Protein AF-A0A0V7ZBP5-F1 (afdb_monomer_lite)

Radius of gyration: 30.46 Å; chains: 1; bounding box: 114×56×55 Å

pLDDT: mean 81.54, std 15.62, range [40.5, 97.19]

Foldseek 3Di:
DDDDDDPPPDPDPPPPPPPDPPPQDVLVVVLVVCCVPLVVVLVVVLVVDDVVVNVVSVVVSVVSNVVSVVVSVDDPVPDFPVNCLVVLLVVLVCLLVQLVVQVVVLVVVCVVVPVVDDPVRSCVVCVVVNVVSVVSNVVSVVSNVVSVPDDGDDPDPDPDD

Structure (mmCIF, N/CA/C/O backbone):
data_AF-A0A0V7ZBP5-F1
#
_entry.id   AF-A0A0V7ZBP5-F1
#
loop_
_atom_site.group_PDB
_atom_site.id
_atom_site.type_symbol
_atom_site.label_atom_id
_atom_site.label_alt_id
_atom_site.label_comp_id
_atom_site.label_asym_id
_atom_site.label_entity_id
_atom_site.label_seq_id
_atom_site.pdbx_PDB_ins_code
_atom_site.Cartn_x
_atom_site.Cartn_y
_atom_site.Cartn_z
_atom_site.occupancy
_atom_site.B_iso_or_equiv
_atom_site.auth_seq_id
_atom_site.auth_comp_id
_atom_site.auth_asym_id
_atom_site.auth_atom_id
_atom_site.pdbx_PDB_model_num
ATOM 1 N N . MET A 1 1 ? -90.483 -5.556 -6.950 1.00 40.50 1 MET A N 1
ATOM 2 C CA . MET A 1 1 ? -89.504 -6.544 -6.465 1.00 40.50 1 MET A CA 1
ATOM 3 C C . MET A 1 1 ? -88.160 -5.860 -6.500 1.00 40.50 1 MET A C 1
ATOM 5 O O . MET A 1 1 ? -87.766 -5.417 -7.571 1.00 40.50 1 MET A O 1
ATOM 9 N N . ASP A 1 2 ? -87.569 -5.697 -5.320 1.00 47.00 2 ASP A N 1
ATOM 10 C CA . ASP A 1 2 ? -86.256 -5.104 -5.086 1.00 47.00 2 ASP A CA 1
ATOM 11 C C . ASP A 1 2 ? -85.144 -5.985 -5.641 1.00 47.00 2 ASP A C 1
ATOM 13 O O . ASP A 1 2 ? -85.122 -7.187 -5.381 1.00 47.00 2 ASP A O 1
ATOM 17 N N . PHE A 1 3 ? -84.202 -5.365 -6.343 1.00 48.50 3 PHE A N 1
ATOM 18 C CA . PHE A 1 3 ? -82.854 -5.887 -6.522 1.00 48.50 3 PHE A CA 1
ATOM 19 C C . PHE A 1 3 ? -81.895 -4.699 -6.478 1.00 48.50 3 PHE A C 1
ATOM 21 O O . PHE A 1 3 ? -81.708 -3.997 -7.470 1.00 48.50 3 PHE A O 1
ATOM 28 N N . GLU A 1 4 ? -81.335 -4.449 -5.296 1.00 52.41 4 GLU A N 1
ATOM 29 C CA . GLU A 1 4 ? -80.211 -3.532 -5.122 1.00 52.41 4 GLU A CA 1
ATOM 30 C C . GLU A 1 4 ? -78.956 -4.129 -5.784 1.00 52.41 4 GLU A C 1
ATOM 32 O O . GLU A 1 4 ? -78.677 -5.324 -5.609 1.00 52.41 4 GLU A O 1
ATOM 37 N N . PRO A 1 5 ? -78.178 -3.340 -6.544 1.00 50.06 5 PRO A N 1
ATOM 38 C CA . PRO A 1 5 ? -76.887 -3.784 -7.033 1.00 50.06 5 PRO A CA 1
ATOM 39 C C . PRO A 1 5 ? -75.886 -3.776 -5.872 1.00 50.06 5 PRO A C 1
ATOM 41 O O . PRO A 1 5 ? -75.668 -2.754 -5.229 1.00 50.06 5 PRO A O 1
ATOM 44 N N . LYS A 1 6 ? -75.281 -4.937 -5.601 1.00 42.97 6 LYS A N 1
ATOM 45 C CA . LYS A 1 6 ? -74.116 -5.059 -4.719 1.00 42.97 6 LYS A CA 1
ATOM 46 C C . LYS A 1 6 ? -72.972 -4.231 -5.302 1.00 42.97 6 LYS A C 1
ATOM 48 O O . LYS A 1 6 ? -72.398 -4.631 -6.314 1.00 42.97 6 LYS A O 1
ATOM 53 N N . ASP A 1 7 ? -72.629 -3.131 -4.641 1.00 42.91 7 ASP A N 1
ATOM 54 C CA . ASP A 1 7 ? -71.315 -2.510 -4.777 1.00 42.91 7 ASP A CA 1
ATOM 55 C C . ASP A 1 7 ? -70.275 -3.535 -4.315 1.00 42.91 7 ASP A C 1
ATOM 57 O O . ASP A 1 7 ? -70.088 -3.786 -3.122 1.00 42.91 7 ASP A O 1
ATOM 61 N N . ASN A 1 8 ? -69.623 -4.182 -5.279 1.00 42.03 8 ASN A N 1
ATOM 62 C CA . ASN A 1 8 ? -68.346 -4.825 -5.027 1.00 42.03 8 ASN A CA 1
ATOM 63 C C . ASN A 1 8 ? -67.361 -3.689 -4.761 1.00 42.03 8 ASN A C 1
ATOM 65 O O . ASN A 1 8 ? -66.874 -3.063 -5.699 1.00 42.03 8 ASN A O 1
ATOM 69 N N . ALA A 1 9 ? -67.125 -3.403 -3.481 1.00 42.41 9 ALA A N 1
ATOM 70 C CA . ALA A 1 9 ? -66.004 -2.588 -3.060 1.00 42.41 9 ALA A CA 1
ATOM 71 C C . ALA A 1 9 ? -64.737 -3.199 -3.670 1.00 42.41 9 ALA A C 1
ATOM 73 O O . ALA A 1 9 ? -64.354 -4.320 -3.331 1.00 42.41 9 ALA A O 1
ATOM 74 N N . GLU A 1 10 ? -64.138 -2.489 -4.624 1.00 44.38 10 GLU A N 1
ATOM 75 C CA . GLU A 1 10 ? -62.771 -2.745 -5.044 1.00 44.38 10 GLU A CA 1
ATOM 76 C C . GLU A 1 10 ? -61.903 -2.619 -3.791 1.00 44.38 10 GLU A C 1
ATOM 78 O O . GLU A 1 10 ? -61.809 -1.547 -3.191 1.00 44.38 10 GLU A O 1
ATOM 83 N N . GLU A 1 11 ? -61.325 -3.735 -3.351 1.00 46.81 11 GLU A N 1
ATOM 84 C CA . GLU A 1 11 ? -60.253 -3.724 -2.367 1.00 46.81 11 GLU A CA 1
ATOM 85 C C . GLU A 1 11 ? -59.113 -2.897 -2.971 1.00 46.81 11 GLU A C 1
ATOM 87 O O . GLU A 1 11 ? -58.390 -3.349 -3.861 1.00 46.81 11 GLU A O 1
ATOM 92 N N . THR A 1 12 ? -58.991 -1.644 -2.527 1.00 47.38 12 THR A N 1
ATOM 93 C CA . THR A 1 12 ? -57.787 -0.839 -2.727 1.00 47.38 12 THR A CA 1
ATOM 94 C C . THR A 1 12 ? -56.604 -1.685 -2.272 1.00 47.38 12 THR A C 1
ATOM 96 O O . THR A 1 12 ? -56.612 -2.106 -1.112 1.00 47.38 12 THR A O 1
ATOM 99 N N . PRO A 1 13 ? -55.613 -1.966 -3.138 1.00 46.75 13 PRO A N 1
ATOM 100 C CA . PRO A 1 13 ? -54.429 -2.680 -2.699 1.00 46.75 13 PRO A CA 1
ATOM 101 C C . PRO A 1 13 ? -53.806 -1.848 -1.582 1.00 46.75 13 PRO A C 1
ATOM 103 O O . PRO A 1 13 ? -53.551 -0.659 -1.774 1.00 46.75 13 PRO A O 1
ATOM 106 N N . GLU A 1 14 ? -53.645 -2.454 -0.404 1.00 51.19 14 GLU A N 1
ATOM 107 C CA . GLU A 1 14 ? -52.883 -1.850 0.681 1.00 51.19 14 GLU A CA 1
ATOM 108 C C . GLU A 1 14 ? -51.542 -1.405 0.097 1.00 51.19 14 GLU A C 1
ATOM 110 O O . GLU A 1 14 ? -50.805 -2.215 -0.476 1.00 51.19 14 GLU A O 1
ATOM 115 N N . ASP A 1 15 ? -51.279 -0.101 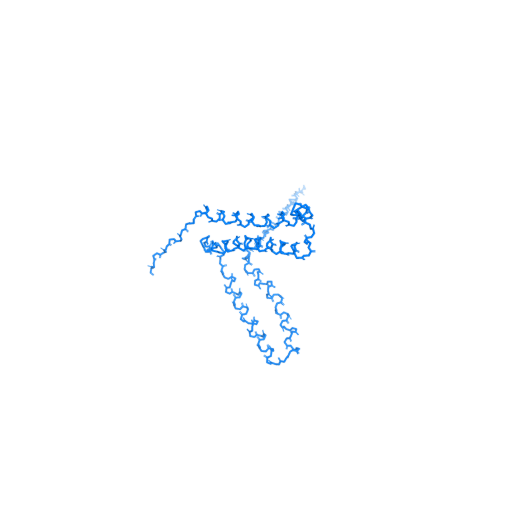0.177 1.00 51.62 15 ASP A N 1
ATOM 116 C CA . ASP A 1 15 ? -49.998 0.495 -0.169 1.00 51.62 15 ASP A CA 1
ATOM 117 C C . ASP A 1 15 ? -48.971 -0.171 0.753 1.00 51.62 15 ASP A C 1
ATOM 119 O O . ASP A 1 15 ? -48.835 0.168 1.930 1.00 51.62 15 ASP A O 1
ATOM 123 N N . LEU A 1 16 ? -48.316 -1.218 0.248 1.00 55.81 16 LEU A N 1
ATOM 124 C CA . LEU A 1 16 ? -47.164 -1.814 0.895 1.00 55.81 16 LEU A CA 1
ATOM 125 C C . LEU A 1 16 ? -46.108 -0.715 0.910 1.00 55.81 16 LEU A C 1
ATOM 127 O O . LEU A 1 16 ? -45.390 -0.534 -0.074 1.00 55.81 16 LEU A O 1
ATOM 131 N N . GLU A 1 17 ? -46.038 0.037 2.012 1.00 58.66 17 GLU A N 1
ATOM 132 C CA . GLU A 1 17 ? -44.916 0.910 2.320 1.00 58.66 17 GLU A CA 1
ATOM 133 C C . GLU A 1 17 ? -43.664 0.031 2.301 1.00 58.66 17 GLU A C 1
ATOM 135 O O . GLU A 1 17 ? -43.306 -0.635 3.276 1.00 58.66 17 GLU A O 1
ATOM 140 N N . PHE A 1 18 ? -43.009 -0.022 1.141 1.00 62.66 18 PHE A N 1
ATOM 141 C CA . PHE A 1 18 ? -41.665 -0.544 1.014 1.00 62.66 18 PHE A CA 1
ATOM 142 C C . PHE A 1 18 ? -40.796 0.353 1.884 1.00 62.66 18 PHE A C 1
ATOM 144 O O . PHE A 1 18 ? -40.372 1.424 1.455 1.00 62.66 18 PHE A O 1
ATOM 151 N N . ALA A 1 19 ? -40.579 -0.070 3.129 1.00 64.44 19 ALA A N 1
ATOM 152 C CA . ALA A 1 19 ? -39.665 0.594 4.032 1.00 64.44 19 ALA A CA 1
ATOM 153 C C . ALA A 1 19 ? -38.317 0.704 3.315 1.00 64.44 19 ALA A C 1
ATOM 155 O O . ALA A 1 19 ? -37.676 -0.313 3.026 1.00 64.44 19 ALA A O 1
ATOM 156 N N . GLU A 1 20 ? -37.914 1.932 2.979 1.00 63.62 20 GLU A N 1
ATOM 157 C CA . GLU A 1 20 ? -36.591 2.171 2.423 1.00 63.62 20 GLU A CA 1
ATOM 158 C C . GLU A 1 20 ? -35.570 1.550 3.384 1.00 63.62 20 GLU A C 1
ATOM 160 O O . GLU A 1 20 ? -35.621 1.811 4.594 1.00 63.62 20 GLU A O 1
ATOM 165 N N . PRO A 1 21 ? -34.667 0.682 2.895 1.00 63.62 21 PRO A N 1
ATOM 166 C CA . PRO A 1 21 ? -33.686 0.062 3.762 1.00 63.62 21 PRO A CA 1
ATOM 167 C C . PRO A 1 21 ? -32.879 1.173 4.427 1.00 63.62 21 PRO A C 1
ATO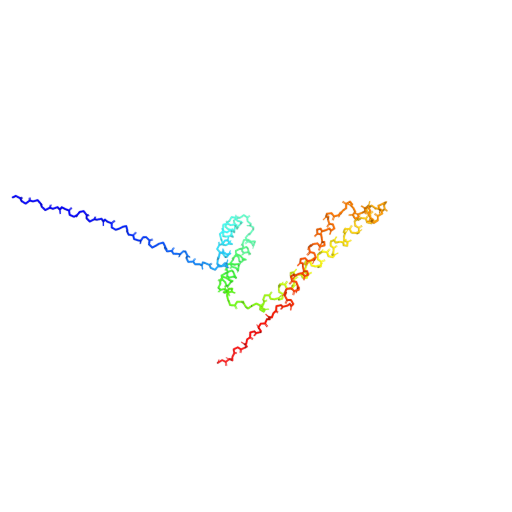M 169 O O . PRO A 1 21 ? -32.298 2.019 3.745 1.00 63.62 21 PRO A O 1
ATOM 172 N N . GLN A 1 22 ? -32.849 1.169 5.764 1.00 65.88 22 GLN A N 1
ATOM 173 C CA . GLN A 1 22 ? -32.037 2.111 6.525 1.00 65.88 22 GLN A CA 1
ATOM 174 C C . GLN A 1 22 ? -30.621 2.113 5.952 1.00 65.88 22 GLN A C 1
ATOM 176 O O . GLN A 1 22 ? -29.976 1.066 5.835 1.00 65.88 22 GLN A O 1
ATOM 181 N N . LYS A 1 23 ? -30.161 3.298 5.552 1.00 73.62 23 LYS A N 1
ATOM 182 C CA . LYS A 1 23 ? -28.859 3.511 4.927 1.00 73.62 23 LYS A CA 1
ATOM 183 C C . LYS A 1 23 ? -27.767 3.228 5.963 1.00 73.62 23 LYS A C 1
ATOM 185 O O . LYS A 1 23 ? -27.369 4.121 6.703 1.00 73.62 23 LYS A O 1
ATOM 190 N N . ARG A 1 24 ? -27.336 1.967 6.057 1.00 73.31 24 ARG A N 1
ATOM 191 C CA . ARG A 1 24 ? -26.290 1.529 6.995 1.00 73.31 24 ARG A CA 1
ATOM 192 C C . ARG A 1 24 ? -24.983 2.248 6.695 1.00 73.31 24 ARG A C 1
ATOM 194 O O . ARG A 1 24 ? -24.624 2.419 5.524 1.00 73.31 24 ARG A O 1
ATOM 201 N N . LYS A 1 25 ? -24.254 2.644 7.738 1.00 82.44 25 LYS A N 1
ATOM 202 C CA . LYS A 1 25 ? -22.951 3.292 7.560 1.00 82.44 25 LYS A CA 1
ATOM 203 C C . LYS A 1 25 ? -21.959 2.276 6.977 1.00 82.44 25 LYS A C 1
ATOM 205 O O . LYS A 1 25 ? -21.968 1.115 7.387 1.00 82.44 25 LYS A O 1
ATOM 210 N N . PRO A 1 26 ? -21.046 2.666 6.069 1.00 85.00 26 PRO A N 1
ATOM 211 C CA . PRO A 1 26 ? -20.088 1.717 5.497 1.00 85.00 26 PRO A CA 1
ATOM 212 C C . PRO A 1 26 ? -19.196 1.026 6.546 1.00 85.00 26 PRO A C 1
ATOM 214 O O . PRO A 1 26 ? -18.813 -0.125 6.352 1.00 85.00 26 PRO A O 1
ATOM 217 N N . LEU A 1 27 ? -18.895 1.689 7.672 1.00 85.75 27 LEU A N 1
ATOM 218 C CA . LEU A 1 27 ? -18.114 1.104 8.773 1.00 85.75 27 LEU A CA 1
ATOM 219 C C . LEU A 1 27 ? -18.914 0.080 9.588 1.00 85.75 27 LEU A C 1
ATOM 221 O O . LEU A 1 27 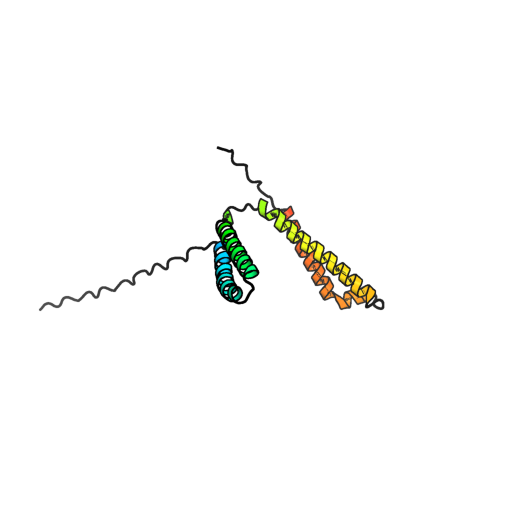? -18.342 -0.910 10.032 1.00 85.75 27 LEU A O 1
ATOM 225 N N . GLU A 1 28 ? -20.231 0.253 9.712 1.00 87.44 28 GLU A N 1
ATOM 226 C CA . GLU A 1 28 ? -21.110 -0.770 10.296 1.00 87.44 28 GLU A CA 1
ATOM 227 C C . GLU A 1 28 ? -21.125 -2.022 9.420 1.00 87.44 28 GLU A C 1
ATOM 229 O O . GLU A 1 28 ? -21.002 -3.131 9.930 1.00 87.44 28 GLU A O 1
ATOM 234 N N . ILE A 1 29 ? -21.192 -1.851 8.093 1.00 88.88 29 ILE A N 1
ATOM 235 C CA . ILE A 1 29 ? -21.111 -2.973 7.149 1.00 88.88 29 ILE A CA 1
ATOM 236 C C . ILE A 1 29 ? -19.772 -3.702 7.314 1.00 88.88 29 ILE A C 1
ATOM 238 O O . ILE A 1 29 ? -19.754 -4.927 7.403 1.00 88.88 29 ILE A O 1
ATOM 242 N N . LEU A 1 30 ? -18.656 -2.971 7.396 1.00 88.38 30 LEU A N 1
ATOM 243 C CA . LEU A 1 30 ? -17.336 -3.573 7.604 1.00 88.38 30 LEU A CA 1
ATOM 244 C C . LEU A 1 30 ? -17.260 -4.350 8.923 1.00 88.38 30 LEU A C 1
ATOM 246 O O . LEU A 1 30 ? -16.852 -5.511 8.901 1.00 88.38 30 LEU A O 1
ATOM 250 N N . ARG A 1 31 ? -17.712 -3.763 10.037 1.00 90.75 31 ARG A N 1
ATOM 251 C CA . ARG A 1 31 ? -17.790 -4.444 11.338 1.00 90.75 31 ARG A CA 1
ATOM 252 C C . ARG A 1 31 ? -18.617 -5.722 11.245 1.00 90.75 31 ARG A C 1
ATOM 254 O O . ARG A 1 31 ? -18.163 -6.775 11.678 1.00 90.75 31 ARG A O 1
ATOM 261 N N . ASP A 1 32 ? -19.807 -5.648 10.658 1.00 91.19 32 ASP A N 1
ATOM 262 C CA . ASP A 1 32 ? -20.713 -6.792 10.561 1.00 91.19 32 ASP A CA 1
ATOM 263 C C . ASP A 1 32 ? -20.112 -7.908 9.681 1.00 91.19 32 ASP A C 1
ATOM 265 O O . ASP A 1 32 ? -20.200 -9.087 10.030 1.00 91.19 32 ASP A O 1
ATOM 269 N N . THR A 1 33 ? -19.447 -7.553 8.572 1.00 90.88 33 THR A N 1
ATOM 270 C CA . THR A 1 33 ? -18.755 -8.530 7.709 1.00 90.88 33 THR A CA 1
ATOM 271 C C . THR A 1 33 ? -17.542 -9.165 8.388 1.00 90.88 33 THR A C 1
ATOM 273 O O . THR A 1 33 ? -17.330 -10.369 8.246 1.00 90.88 33 THR A O 1
ATOM 276 N N . GLU A 1 34 ? -16.767 -8.397 9.157 1.00 92.56 34 GLU A N 1
ATOM 277 C CA . GLU A 1 34 ? -15.651 -8.922 9.944 1.00 92.56 34 GLU A CA 1
ATOM 278 C C . GLU A 1 34 ? -16.157 -9.867 11.033 1.00 92.56 34 GLU A C 1
ATOM 280 O O . GLU A 1 34 ? -15.681 -10.999 11.120 1.00 92.56 34 GLU A O 1
ATOM 285 N N . ALA A 1 35 ? -17.176 -9.459 11.795 1.00 91.81 35 ALA A N 1
ATOM 286 C CA . ALA A 1 35 ? -17.739 -10.252 12.881 1.00 91.81 35 ALA A CA 1
ATOM 287 C C . ALA A 1 35 ? -18.332 -11.572 12.370 1.00 91.81 35 ALA A C 1
ATOM 289 O O . ALA A 1 35 ? -18.197 -12.612 13.026 1.00 91.81 35 ALA A O 1
ATOM 290 N N . PHE A 1 36 ? -18.941 -11.546 11.181 1.00 92.88 36 PHE A N 1
ATOM 291 C CA . PHE A 1 36 ? -19.438 -12.736 10.499 1.00 92.88 36 PHE A CA 1
ATOM 292 C C . PHE A 1 36 ? -18.323 -13.743 10.181 1.00 92.88 36 PHE A C 1
ATOM 294 O O . PHE A 1 36 ? -18.550 -14.946 10.276 1.00 92.88 36 PHE A O 1
ATOM 301 N N . LEU A 1 37 ? -17.115 -13.280 9.849 1.00 93.31 37 LEU A N 1
ATOM 302 C CA . LEU A 1 37 ? -15.970 -14.145 9.550 1.00 93.31 37 LEU A CA 1
ATOM 303 C C . LEU A 1 37 ? -15.196 -14.556 10.809 1.00 93.31 37 LEU A C 1
ATOM 305 O O . LEU A 1 37 ? -14.825 -15.723 10.960 1.00 93.31 37 LEU A O 1
ATOM 309 N N . ARG A 1 38 ? -14.950 -13.628 11.73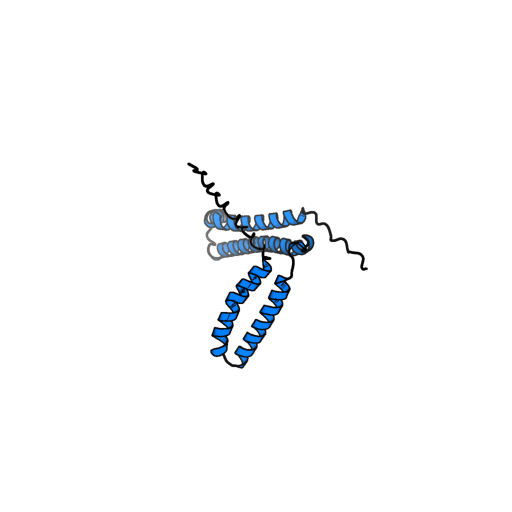6 1.00 92.56 38 ARG A N 1
ATOM 310 C CA . ARG A 1 38 ? -14.102 -13.855 12.911 1.00 92.56 38 ARG A CA 1
ATOM 311 C C . ARG A 1 38 ? -14.737 -14.800 13.913 1.00 92.56 38 ARG A C 1
ATOM 313 O O . ARG A 1 38 ? -14.081 -15.752 14.324 1.00 92.56 38 ARG A O 1
ATOM 320 N N . ARG A 1 39 ? -15.988 -14.567 14.317 1.00 92.25 39 ARG A N 1
ATOM 321 C CA . ARG A 1 39 ? -16.657 -15.359 15.367 1.00 92.25 39 ARG A CA 1
ATOM 322 C C . ARG A 1 39 ? -16.640 -16.870 15.081 1.00 92.25 39 ARG A C 1
ATOM 324 O O . ARG A 1 39 ? -16.207 -17.614 15.963 1.00 92.25 39 ARG A O 1
ATOM 331 N N . PRO A 1 40 ? -17.021 -17.352 13.879 1.00 94.00 40 PRO A N 1
ATOM 332 C CA . PRO A 1 40 ? -16.935 -18.779 13.576 1.00 94.00 40 PRO A CA 1
ATOM 333 C C . PRO A 1 40 ? -15.488 -19.269 13.459 1.00 94.00 40 PRO A C 1
ATOM 335 O O . PRO A 1 40 ? -15.186 -20.375 13.898 1.00 94.00 40 PRO A O 1
ATOM 338 N N . THR A 1 41 ? -14.577 -18.449 12.928 1.00 92.44 41 THR A N 1
ATOM 339 C CA . THR A 1 41 ? -13.157 -18.815 12.798 1.00 92.44 41 THR A CA 1
ATOM 340 C C . THR A 1 41 ? -12.498 -19.001 14.165 1.00 92.44 41 THR A C 1
ATOM 342 O O . THR A 1 41 ? -11.827 -20.001 14.401 1.00 92.44 41 THR A O 1
ATOM 345 N N . VAL A 1 42 ? -12.740 -18.083 15.101 1.00 91.94 42 VAL A N 1
ATOM 346 C CA . VAL A 1 42 ? -12.258 -18.182 16.483 1.00 91.94 42 VAL A CA 1
ATOM 347 C C . VAL A 1 42 ? -12.870 -19.401 17.166 1.00 91.94 42 VAL A C 1
ATOM 349 O O . VAL A 1 42 ? -12.128 -20.197 17.733 1.00 91.94 42 VAL A O 1
ATOM 352 N N . GLY A 1 43 ? -14.184 -19.616 17.028 1.00 91.50 43 GLY A N 1
ATOM 353 C CA . GLY A 1 43 ? -14.860 -20.793 17.583 1.00 91.50 43 GLY A CA 1
ATOM 354 C C . GLY A 1 43 ? -14.343 -22.129 17.035 1.00 91.50 43 GLY A C 1
ATOM 355 O O . GLY A 1 43 ? -14.340 -23.122 17.756 1.00 91.50 43 GLY A O 1
ATOM 356 N N . ALA A 1 44 ? -13.861 -22.158 15.790 1.00 93.06 44 ALA A N 1
ATOM 357 C CA . ALA A 1 44 ? -13.254 -23.343 15.190 1.00 93.06 44 ALA A CA 1
ATOM 358 C C . ALA A 1 44 ? -11.795 -23.562 15.631 1.00 93.06 44 ALA A C 1
ATOM 360 O O . ALA A 1 44 ? -11.375 -24.704 15.799 1.00 93.06 44 ALA A O 1
ATOM 361 N N . ILE A 1 45 ? -11.017 -22.490 15.819 1.00 90.94 45 ILE A N 1
ATOM 362 C CA . ILE A 1 45 ? -9.578 -22.567 16.124 1.00 90.94 45 ILE A CA 1
ATOM 363 C C . ILE A 1 45 ? -9.314 -22.778 17.617 1.00 90.94 45 ILE A C 1
ATOM 365 O O . ILE A 1 45 ? -8.456 -23.587 17.968 1.00 90.94 45 ILE A O 1
ATOM 369 N N . VAL A 1 46 ? -10.049 -22.083 18.490 1.00 92.81 46 VAL A N 1
ATOM 370 C CA . VAL A 1 46 ? -9.930 -22.147 19.959 1.00 92.81 46 VAL A CA 1
ATOM 371 C C . VAL A 1 46 ? -9.823 -23.578 20.512 1.00 92.81 46 VAL A C 1
ATOM 373 O O . VAL A 1 46 ? -8.877 -23.838 21.255 1.00 92.81 46 VAL A O 1
ATOM 376 N N . PRO A 1 47 ? -10.686 -24.544 20.133 1.00 91.19 47 PRO A N 1
ATOM 377 C CA . PRO A 1 47 ? -10.606 -25.902 20.675 1.00 91.19 47 PRO A CA 1
ATOM 378 C C . PRO A 1 47 ? -9.427 -26.735 20.140 1.00 91.19 47 PRO A C 1
ATOM 380 O O . PRO A 1 47 ? -9.154 -27.805 20.679 1.00 91.19 47 PRO A O 1
ATOM 383 N N . ILE A 1 48 ? -8.744 -26.290 19.078 1.00 93.31 48 ILE A N 1
ATOM 384 C CA . ILE A 1 48 ? -7.650 -27.027 18.417 1.00 93.31 48 ILE A CA 1
ATOM 385 C C . ILE A 1 48 ? -6.279 -26.597 18.961 1.00 93.31 48 ILE A C 1
ATOM 387 O O . ILE A 1 48 ? -5.324 -27.376 18.951 1.00 93.31 48 ILE A O 1
ATOM 391 N N . VAL A 1 49 ? -6.158 -25.349 19.414 1.00 92.50 49 VAL A N 1
ATOM 392 C CA . VAL A 1 49 ? -4.884 -24.755 19.838 1.00 92.50 49 VAL A CA 1
ATOM 393 C C . VAL A 1 49 ? -4.587 -24.986 21.321 1.00 92.50 49 VAL A C 1
ATOM 395 O O . VAL A 1 49 ? -5.438 -25.399 22.105 1.00 92.50 49 VAL A O 1
ATOM 398 N N . SER A 1 50 ? -3.346 -24.706 21.729 1.00 93.12 50 SER A N 1
ATOM 399 C CA . SER A 1 50 ? -2.964 -24.760 23.141 1.00 93.12 50 SER A CA 1
ATOM 400 C C . SER A 1 50 ? -3.767 -23.742 23.972 1.00 93.12 50 SER A C 1
ATOM 402 O O . SER A 1 50 ? -4.122 -22.675 23.465 1.00 93.12 50 SER A O 1
ATOM 404 N N . PRO A 1 51 ? -4.018 -24.010 25.265 1.00 89.69 51 PRO A N 1
ATOM 405 C CA . PRO A 1 51 ? -4.837 -23.136 26.112 1.00 89.69 51 PRO A CA 1
ATOM 406 C C . PRO A 1 51 ? -4.279 -21.710 26.243 1.00 89.69 51 PRO A C 1
ATOM 408 O O . PRO A 1 51 ? -5.040 -20.751 26.352 1.00 89.69 51 PRO A O 1
ATOM 411 N N . GLU A 1 52 ? -2.954 -21.542 26.181 1.00 92.00 52 GLU A N 1
ATOM 412 C CA . GLU A 1 52 ? -2.328 -20.216 26.180 1.00 92.00 52 GLU A CA 1
ATOM 413 C C . GLU A 1 52 ? -2.633 -19.436 24.891 1.00 92.00 52 GLU A C 1
ATOM 415 O O . GLU A 1 52 ? -2.961 -18.250 24.949 1.00 92.00 52 GLU A O 1
ATOM 420 N N . LEU A 1 53 ? -2.567 -20.098 23.730 1.00 89.94 53 LEU A N 1
ATOM 421 C CA . LEU A 1 53 ? -2.904 -19.489 22.441 1.00 89.94 53 LEU A CA 1
ATOM 422 C C . LEU A 1 53 ? -4.402 -19.209 22.331 1.00 89.94 53 LEU A C 1
ATOM 424 O O . LEU A 1 53 ? -4.777 -18.148 21.847 1.00 89.94 53 LEU A O 1
ATOM 428 N N . SER A 1 54 ? -5.240 -20.115 22.833 1.00 90.12 54 SER A N 1
ATOM 429 C CA . SER A 1 54 ? -6.691 -19.939 22.897 1.00 90.12 54 SER A CA 1
ATOM 430 C C . SER A 1 54 ? -7.062 -18.636 23.599 1.00 90.12 54 SER A C 1
ATOM 432 O O . SER A 1 54 ? -7.768 -17.809 23.029 1.00 90.12 54 SER A O 1
ATOM 434 N N . LYS A 1 55 ? -6.513 -18.405 24.799 1.00 91.81 55 LYS A N 1
ATOM 435 C CA . LYS A 1 55 ? -6.785 -17.191 25.574 1.00 91.81 55 LYS A CA 1
ATOM 436 C C . LYS A 1 55 ? -6.366 -15.923 24.825 1.00 91.81 55 LYS A C 1
ATOM 438 O O . LYS A 1 55 ? -7.108 -14.949 24.808 1.00 91.81 55 LYS A O 1
ATOM 443 N N . ARG A 1 56 ? -5.196 -15.940 24.174 1.00 92.38 56 ARG A N 1
ATOM 444 C CA . ARG A 1 56 ? -4.707 -14.798 23.381 1.00 92.38 56 ARG A CA 1
ATOM 445 C C . ARG A 1 56 ? -5.580 -14.528 22.153 1.00 92.38 56 ARG A C 1
ATOM 447 O O . ARG A 1 56 ? -5.792 -13.371 21.810 1.00 92.38 56 ARG A O 1
ATOM 454 N N . ILE A 1 57 ? -6.073 -15.575 21.487 1.00 92.12 57 ILE A N 1
ATOM 455 C CA . ILE A 1 57 ? -6.965 -15.450 20.325 1.00 92.12 57 ILE A CA 1
ATOM 456 C C . ILE A 1 57 ? -8.317 -14.874 20.752 1.00 92.12 57 ILE A C 1
ATOM 458 O O . ILE A 1 57 ? -8.834 -13.985 20.081 1.00 92.12 57 ILE A O 1
ATOM 462 N N . GLU A 1 58 ? -8.879 -15.337 21.868 1.00 92.38 58 GLU A N 1
ATOM 463 C CA . GLU A 1 58 ? -10.121 -14.793 22.424 1.00 92.38 58 GLU A CA 1
ATOM 464 C C . GLU A 1 58 ? -9.967 -13.331 22.852 1.00 92.38 58 GLU A C 1
ATOM 466 O O . GLU A 1 58 ? -10.807 -12.502 22.512 1.00 92.38 58 GLU A O 1
ATOM 471 N N . GLU A 1 59 ? -8.870 -12.988 23.529 1.00 94.12 59 GLU A N 1
ATOM 472 C CA . GLU A 1 59 ? -8.564 -11.613 23.935 1.00 94.12 59 GLU A CA 1
ATOM 473 C C . GLU A 1 59 ? -8.397 -10.688 22.721 1.00 94.12 59 GLU A C 1
ATOM 475 O O . GLU A 1 59 ? -9.016 -9.628 22.657 1.00 94.12 59 GLU A O 1
ATOM 480 N N . ALA A 1 60 ? -7.640 -11.115 21.705 1.00 92.81 60 ALA A N 1
ATOM 481 C CA . ALA A 1 60 ? -7.496 -10.366 20.458 1.00 92.81 60 ALA A CA 1
ATOM 482 C C . ALA A 1 60 ? -8.835 -10.211 19.721 1.00 92.81 60 ALA A C 1
ATOM 484 O O . ALA A 1 60 ? -9.127 -9.150 19.177 1.00 92.81 60 ALA A O 1
ATOM 485 N N . SER A 1 61 ? -9.665 -11.256 19.731 1.00 91.56 61 SER A N 1
ATOM 486 C CA . SER A 1 61 ? -11.007 -11.244 19.151 1.00 91.56 61 SER A CA 1
ATOM 487 C C . SER A 1 61 ? -11.934 -10.256 19.868 1.00 91.56 61 SER A C 1
ATOM 489 O O . SER A 1 61 ? -12.712 -9.565 19.213 1.00 91.56 61 SER A O 1
ATOM 491 N N . PHE A 1 62 ? -11.832 -10.150 21.193 1.00 93.62 62 PHE A N 1
ATOM 492 C CA . PHE A 1 62 ? -12.587 -9.181 21.985 1.00 93.62 62 PHE A CA 1
ATOM 493 C C . PHE A 1 62 ? -12.138 -7.741 21.703 1.00 93.62 62 PHE A C 1
ATOM 495 O O . PHE A 1 62 ? -12.975 -6.882 21.441 1.00 93.62 62 PHE A O 1
ATOM 502 N N . ILE A 1 63 ? -10.825 -7.491 21.663 1.00 94.00 63 ILE A N 1
ATOM 503 C CA . ILE A 1 63 ? -10.269 -6.174 21.306 1.00 94.00 63 ILE A CA 1
ATOM 504 C C . ILE A 1 63 ? -10.691 -5.772 19.884 1.00 94.00 63 ILE A C 1
ATOM 506 O O . ILE A 1 63 ? -11.033 -4.616 19.638 1.00 94.00 63 ILE A O 1
ATOM 510 N N . ALA A 1 64 ? -10.699 -6.717 18.941 1.00 90.62 64 ALA A N 1
ATOM 511 C CA . ALA A 1 64 ? -11.154 -6.466 17.577 1.00 90.62 64 ALA A CA 1
ATOM 512 C C . ALA A 1 64 ? -12.634 -6.047 17.527 1.00 90.62 64 ALA A C 1
ATOM 514 O O . ALA A 1 64 ? -12.973 -5.114 16.808 1.00 90.62 64 ALA A O 1
ATOM 515 N N . GLU A 1 65 ? -13.509 -6.684 18.311 1.00 92.75 65 GLU A N 1
ATOM 516 C CA . GLU A 1 65 ? -14.925 -6.294 18.389 1.00 92.75 65 GLU A CA 1
ATOM 517 C C . GLU A 1 65 ? -15.091 -4.870 18.939 1.00 92.75 65 GLU A C 1
ATOM 519 O O . GLU A 1 65 ? -15.822 -4.077 18.350 1.00 92.75 65 GLU A O 1
ATOM 524 N N . ASP A 1 66 ? -14.390 -4.536 20.024 1.00 92.75 66 ASP A N 1
ATOM 525 C CA . ASP A 1 66 ? -14.490 -3.225 20.675 1.00 92.75 66 ASP A CA 1
ATOM 526 C C . ASP A 1 66 ? -13.997 -2.103 19.746 1.00 92.75 66 ASP A C 1
ATOM 528 O O . ASP A 1 66 ? -14.713 -1.145 19.458 1.00 92.75 66 ASP A O 1
ATOM 532 N N . THR A 1 67 ? -12.815 -2.292 19.151 1.00 92.25 67 THR A N 1
ATOM 533 C CA . THR A 1 67 ? -12.227 -1.329 18.204 1.00 92.25 67 THR A CA 1
ATOM 534 C C . THR A 1 67 ? -13.062 -1.147 16.936 1.00 92.25 67 THR A C 1
ATOM 536 O O . THR A 1 67 ? -13.187 -0.028 16.440 1.00 92.25 67 THR A O 1
ATOM 539 N N . LEU A 1 68 ? -13.656 -2.214 16.392 1.00 91.06 68 LEU A N 1
ATOM 540 C CA . LEU A 1 68 ? -14.533 -2.112 15.222 1.00 91.06 68 LEU A CA 1
ATOM 541 C C . LEU A 1 68 ? -15.893 -1.507 15.569 1.00 91.06 68 LEU A C 1
ATOM 543 O O . LEU A 1 68 ? -16.503 -0.870 14.710 1.00 91.06 68 LEU A O 1
ATOM 547 N N . SER A 1 69 ? -16.369 -1.683 16.803 1.00 90.50 69 SER A N 1
ATOM 548 C CA . SER A 1 69 ? -17.565 -1.001 17.291 1.00 90.50 69 SER A CA 1
ATOM 549 C C . SER A 1 69 ? -17.327 0.503 17.395 1.00 90.50 69 SER A C 1
ATOM 551 O O . SER A 1 69 ? -18.110 1.266 16.837 1.00 90.50 69 SER A O 1
ATOM 553 N N . GLU A 1 70 ? -16.214 0.922 18.001 1.00 89.25 70 GLU A N 1
ATOM 554 C CA . GLU A 1 70 ? -15.805 2.333 18.055 1.00 89.25 70 GLU A CA 1
ATOM 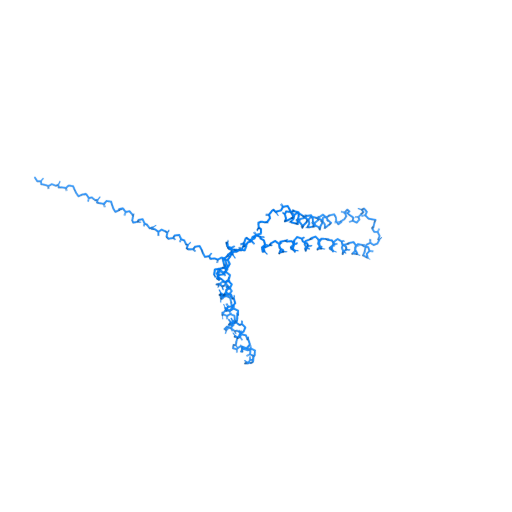555 C C . GLU A 1 70 ? -15.636 2.916 16.640 1.00 89.25 70 GLU A C 1
ATOM 557 O O . GLU A 1 70 ? -16.099 4.016 16.341 1.00 89.25 70 GLU A O 1
ATOM 562 N N . LEU A 1 71 ? -15.046 2.148 15.716 1.00 86.75 71 LEU A N 1
ATOM 563 C CA . LEU A 1 71 ? -14.889 2.570 14.325 1.00 86.75 71 LEU A CA 1
ATOM 564 C C . LEU A 1 71 ? -16.242 2.732 13.613 1.00 86.75 71 LEU A C 1
ATOM 566 O O . LEU A 1 71 ? -16.405 3.655 12.821 1.00 86.75 71 LEU A O 1
ATOM 570 N N . ALA A 1 72 ? -17.221 1.868 13.890 1.00 87.12 72 ALA A N 1
ATOM 571 C CA . ALA A 1 72 ? -18.557 1.946 13.300 1.00 87.12 72 ALA A CA 1
ATOM 572 C C . ALA A 1 72 ? -19.340 3.201 13.727 1.00 87.12 72 ALA A C 1
ATOM 574 O O . ALA A 1 72 ? -20.229 3.649 12.998 1.00 87.12 72 ALA A O 1
ATOM 575 N N . GLU A 1 73 ? -18.993 3.800 14.868 1.00 87.19 73 GLU A N 1
ATOM 576 C CA . GLU A 1 73 ? -19.605 5.045 15.337 1.00 87.19 73 GLU A CA 1
ATOM 577 C C . GLU A 1 73 ? -19.158 6.266 14.522 1.00 87.19 73 GLU A C 1
ATOM 579 O O . GLU A 1 73 ? -19.923 7.231 14.400 1.00 87.19 73 GLU A O 1
ATOM 584 N N . ILE A 1 74 ? -17.972 6.206 13.900 1.00 82.44 74 ILE A N 1
ATOM 585 C CA . ILE A 1 74 ? -17.419 7.298 13.094 1.00 82.44 74 ILE A CA 1
ATOM 586 C C . ILE A 1 74 ? -18.353 7.622 11.926 1.00 82.44 74 ILE A C 1
ATOM 588 O O . ILE A 1 74 ? -18.742 6.770 11.125 1.00 82.44 74 ILE A O 1
ATOM 592 N N . ASP A 1 75 ? -18.683 8.903 11.809 1.00 77.56 75 ASP A N 1
ATOM 593 C CA . ASP A 1 75 ? -19.463 9.442 10.708 1.00 77.56 75 ASP A CA 1
ATOM 594 C C . ASP A 1 75 ? -18.532 10.034 9.640 1.00 77.56 75 ASP A C 1
ATOM 596 O O . ASP A 1 75 ? -17.860 11.041 9.873 1.00 77.56 75 ASP A O 1
ATOM 600 N N . PHE A 1 76 ? -18.481 9.408 8.459 1.00 71.50 76 PHE A N 1
ATOM 601 C CA . PHE A 1 76 ? -17.666 9.894 7.341 1.00 71.50 76 PHE A CA 1
ATOM 602 C C . PHE A 1 76 ? -18.059 11.300 6.891 1.00 71.50 76 PHE A C 1
ATOM 604 O O . PHE A 1 76 ? -17.190 12.031 6.417 1.00 71.50 76 PHE A O 1
ATOM 611 N N . ASP A 1 77 ? -19.324 11.691 7.068 1.00 71.00 77 ASP A N 1
ATOM 612 C CA . ASP A 1 77 ? -19.810 13.015 6.672 1.00 71.00 77 ASP A CA 1
ATOM 613 C C . ASP A 1 77 ? -19.228 14.130 7.562 1.00 71.00 77 ASP A C 1
ATOM 615 O O . ASP A 1 77 ? -19.224 15.302 7.182 1.00 71.00 77 ASP A O 1
ATOM 619 N N . GLN A 1 78 ? -18.672 13.773 8.726 1.00 71.69 78 GLN A N 1
ATOM 620 C CA . GLN A 1 78 ? -17.978 14.694 9.630 1.00 71.69 78 GLN A CA 1
ATOM 621 C C . GLN A 1 78 ? -16.468 14.775 9.361 1.00 71.69 78 GLN A C 1
ATOM 623 O O . GLN A 1 78 ? -15.812 15.703 9.843 1.00 71.69 78 GLN A O 1
ATOM 628 N N . ILE A 1 79 ? -15.900 13.848 8.577 1.00 71.81 79 ILE A N 1
ATOM 629 C CA . ILE A 1 79 ? -14.473 13.859 8.241 1.00 71.81 79 ILE A CA 1
ATOM 630 C C . ILE A 1 79 ? -14.208 14.975 7.233 1.00 71.81 79 ILE A C 1
ATOM 632 O O . ILE A 1 79 ? -14.656 14.948 6.085 1.00 71.81 79 ILE A O 1
ATOM 636 N N . SER A 1 80 ? -13.422 15.966 7.650 1.00 71.56 80 SER A N 1
ATOM 637 C CA . SER A 1 80 ? -13.064 17.080 6.778 1.00 71.56 80 SER A CA 1
ATOM 638 C C . SER A 1 80 ? -12.115 16.626 5.668 1.00 71.56 80 SER A C 1
ATOM 640 O O . SER A 1 80 ? -11.153 15.888 5.887 1.00 71.56 80 SER A O 1
ATOM 642 N N . ASP A 1 81 ? -12.287 17.182 4.469 1.00 72.56 81 ASP A N 1
ATOM 643 C CA . ASP A 1 81 ? -11.342 17.018 3.362 1.00 72.56 81 ASP A CA 1
ATOM 644 C C . ASP A 1 81 ? -9.895 17.408 3.709 1.00 72.56 81 ASP A C 1
ATOM 646 O O . ASP A 1 81 ? -8.948 16.944 3.060 1.00 72.56 81 ASP A O 1
ATOM 650 N N . TRP A 1 82 ? -9.710 18.243 4.733 1.00 72.75 82 TRP A N 1
ATOM 651 C CA . TRP A 1 82 ? -8.401 18.561 5.293 1.00 72.75 82 TRP A CA 1
ATOM 652 C C . TRP A 1 82 ? -7.708 17.345 5.910 1.00 72.75 82 TRP A C 1
ATOM 654 O O . TRP A 1 82 ? -6.508 17.165 5.706 1.00 72.75 82 TRP A O 1
ATOM 664 N N . GLU A 1 83 ? -8.449 16.489 6.607 1.00 78.00 83 GLU A N 1
ATOM 665 C CA . GLU A 1 83 ? -7.918 15.311 7.302 1.00 78.00 83 GLU A CA 1
ATOM 666 C C . GLU A 1 83 ? -7.527 14.204 6.320 1.00 78.00 83 GLU A C 1
ATOM 668 O O . GLU A 1 83 ? -6.540 13.499 6.526 1.00 78.00 83 GLU A O 1
ATOM 673 N N . LEU A 1 84 ? -8.233 14.110 5.191 1.00 80.81 84 LEU A N 1
ATOM 674 C CA . LEU A 1 84 ? -7.943 13.142 4.130 1.00 80.81 84 LEU A CA 1
ATOM 675 C C . LEU A 1 84 ? -6.802 13.582 3.200 1.00 80.81 84 LEU A C 1
ATOM 677 O O . LEU A 1 84 ? -6.209 12.753 2.505 1.00 80.81 84 LEU A O 1
ATOM 681 N N . ARG A 1 85 ? -6.460 14.876 3.169 1.00 83.00 85 ARG A N 1
ATOM 682 C CA . ARG A 1 85 ? -5.436 15.417 2.260 1.00 83.00 85 ARG A CA 1
ATOM 683 C C . ARG A 1 85 ? -4.057 14.758 2.432 1.00 83.00 85 ARG A C 1
ATOM 685 O O . ARG A 1 85 ? -3.483 14.364 1.416 1.00 83.00 85 ARG A O 1
ATOM 692 N N . PRO A 1 86 ? -3.505 14.574 3.650 1.00 86.69 86 PRO A N 1
ATOM 693 C CA . PRO A 1 86 ? -2.212 13.918 3.828 1.00 86.69 86 PRO A CA 1
ATOM 694 C C . PRO A 1 86 ? -2.201 12.482 3.298 1.00 86.69 86 PRO A C 1
ATOM 696 O O . PRO A 1 86 ? -1.219 12.070 2.687 1.00 86.69 86 PRO A O 1
ATOM 699 N N . ALA A 1 87 ? -3.287 11.728 3.495 1.00 88.50 87 ALA A N 1
ATOM 700 C CA . ALA A 1 87 ? -3.404 10.366 2.981 1.00 88.50 87 ALA A CA 1
ATOM 701 C C . ALA A 1 87 ? -3.411 10.351 1.444 1.00 88.50 87 ALA A C 1
ATOM 703 O O . ALA A 1 87 ? -2.643 9.610 0.833 1.00 88.50 87 ALA A O 1
ATOM 704 N N . ARG A 1 88 ? -4.195 11.235 0.813 1.00 88.50 88 ARG A N 1
ATOM 705 C CA . ARG A 1 88 ? -4.245 11.373 -0.653 1.00 88.50 88 ARG A CA 1
ATOM 706 C C . ARG A 1 88 ? -2.893 11.776 -1.252 1.00 88.50 88 ARG A C 1
ATOM 708 O O . ARG A 1 88 ? -2.481 11.205 -2.259 1.00 88.50 88 ARG A O 1
ATOM 715 N N . ILE A 1 89 ? -2.167 12.689 -0.601 1.00 90.19 89 ILE A N 1
ATOM 716 C CA . ILE A 1 89 ? -0.805 13.073 -1.005 1.00 90.19 89 ILE A CA 1
ATOM 717 C C . ILE A 1 89 ? 0.154 11.886 -0.891 1.00 90.19 89 ILE A C 1
ATOM 719 O O . ILE A 1 89 ? 0.911 11.629 -1.823 1.00 90.19 89 ILE A O 1
ATOM 723 N N . LYS A 1 90 ? 0.117 11.137 0.218 1.00 92.75 90 LYS A N 1
ATOM 724 C CA . LYS A 1 90 ? 0.963 9.948 0.395 1.00 92.75 90 LYS A CA 1
ATOM 725 C C . LYS A 1 90 ? 0.712 8.917 -0.702 1.00 92.75 90 LYS A C 1
ATOM 727 O O . LYS A 1 90 ? 1.675 8.433 -1.279 1.00 92.75 90 LYS A O 1
ATOM 732 N N . ILE A 1 91 ? -0.550 8.647 -1.041 1.00 92.56 91 ILE A N 1
ATOM 733 C CA . ILE A 1 91 ? -0.916 7.731 -2.132 1.00 92.56 91 ILE A CA 1
ATOM 734 C C . ILE A 1 91 ? -0.326 8.213 -3.462 1.00 92.56 91 ILE A C 1
ATOM 736 O O . ILE A 1 91 ? 0.353 7.446 -4.141 1.00 92.56 91 ILE A O 1
ATOM 740 N N . GLY A 1 92 ? -0.519 9.488 -3.813 1.00 92.25 92 GLY A N 1
ATOM 741 C CA . GLY A 1 92 ? 0.064 10.058 -5.029 1.00 92.25 92 GLY A CA 1
ATOM 742 C C . GLY A 1 92 ? 1.591 9.927 -5.060 1.00 92.25 92 GLY A C 1
ATOM 743 O O . GLY A 1 92 ? 2.156 9.478 -6.056 1.00 92.25 92 GLY A O 1
ATOM 744 N N . LEU A 1 93 ? 2.259 10.225 -3.942 1.00 94.38 93 LEU A N 1
ATOM 745 C CA . LEU A 1 93 ? 3.711 10.100 -3.811 1.00 94.38 93 LEU A CA 1
ATOM 746 C C . LEU A 1 93 ? 4.186 8.645 -3.930 1.00 94.38 93 LEU A C 1
ATOM 748 O O . LEU A 1 93 ? 5.205 8.394 -4.568 1.00 94.38 93 LEU A O 1
ATOM 752 N N . SER A 1 94 ? 3.449 7.685 -3.369 1.00 94.88 94 SER A N 1
ATOM 753 C CA . SER A 1 94 ? 3.749 6.257 -3.498 1.00 94.88 94 SER A CA 1
ATOM 754 C C . SER A 1 94 ? 3.686 5.791 -4.949 1.00 94.88 94 SER A C 1
ATOM 756 O O . SER A 1 94 ? 4.568 5.052 -5.372 1.00 94.88 94 SER A O 1
ATOM 758 N N . PHE A 1 95 ? 2.708 6.254 -5.733 1.00 95.00 95 PHE A N 1
ATOM 759 C CA . PHE A 1 95 ? 2.618 5.932 -7.162 1.00 95.00 95 PHE A CA 1
ATOM 760 C C . PHE A 1 95 ? 3.814 6.486 -7.941 1.00 95.00 95 PHE A C 1
ATOM 762 O O . PHE A 1 95 ? 4.443 5.761 -8.712 1.00 95.00 95 PHE A O 1
ATOM 769 N N . VAL A 1 96 ? 4.182 7.749 -7.698 1.00 95.75 96 VAL A N 1
ATOM 770 C CA . VAL A 1 96 ? 5.359 8.358 -8.336 1.00 95.75 96 VAL A CA 1
ATOM 771 C C . VAL A 1 96 ? 6.636 7.617 -7.936 1.00 95.75 96 VAL A C 1
ATOM 773 O O . VAL A 1 96 ? 7.401 7.200 -8.803 1.00 95.75 96 VAL A O 1
ATOM 776 N N . GLY A 1 97 ? 6.846 7.377 -6.641 1.00 95.25 97 GLY A N 1
ATOM 777 C CA . GLY A 1 97 ? 8.013 6.654 -6.140 1.00 95.25 97 GLY A CA 1
ATOM 778 C C . GLY A 1 97 ? 8.109 5.228 -6.686 1.00 95.25 97 GLY A C 1
ATOM 779 O O . GLY A 1 97 ? 9.174 4.817 -7.139 1.00 95.25 97 GLY A O 1
ATOM 780 N N . PHE A 1 98 ? 6.994 4.494 -6.713 1.00 96.50 98 PHE A N 1
ATOM 781 C CA . PHE A 1 98 ? 6.945 3.137 -7.253 1.00 96.50 98 PHE A CA 1
ATOM 782 C C . PHE A 1 98 ? 7.234 3.113 -8.756 1.00 96.50 98 PHE A C 1
ATOM 784 O O . PHE A 1 98 ? 8.002 2.269 -9.212 1.00 96.50 98 PHE A O 1
ATOM 791 N N . SER A 1 99 ? 6.693 4.061 -9.526 1.00 96.00 99 SER A N 1
ATOM 792 C CA . SER A 1 99 ? 7.004 4.173 -10.957 1.00 96.00 99 SER A CA 1
ATOM 793 C C . SER A 1 99 ? 8.491 4.433 -11.216 1.00 96.00 99 SER A C 1
ATOM 795 O O . SER A 1 99 ? 9.106 3.759 -12.037 1.00 96.00 99 SER A O 1
ATOM 797 N N . ALA A 1 100 ? 9.109 5.346 -10.462 1.00 95.44 100 ALA A N 1
ATOM 798 C CA . ALA A 1 100 ? 10.530 5.640 -10.590 1.00 95.44 100 ALA A CA 1
ATOM 799 C C . ALA A 1 100 ? 11.394 4.427 -10.209 1.00 95.44 100 ALA A C 1
ATOM 801 O O . ALA A 1 100 ? 12.326 4.073 -10.932 1.00 95.44 100 ALA A O 1
ATOM 802 N N . LEU A 1 101 ? 11.055 3.758 -9.102 1.00 97.19 101 LEU A N 1
ATOM 803 C CA . LEU A 1 101 ? 11.758 2.563 -8.642 1.00 97.19 101 LEU A CA 1
ATOM 804 C C . LEU A 1 101 ? 11.653 1.422 -9.661 1.00 97.19 101 LEU A C 1
ATOM 806 O O . LEU A 1 101 ? 12.657 0.795 -9.982 1.00 97.19 101 LEU A O 1
ATOM 810 N N . THR A 1 102 ? 10.459 1.163 -10.195 1.00 95.00 102 THR A N 1
ATOM 811 C CA . THR A 1 102 ? 10.231 0.087 -11.174 1.00 95.00 102 THR A CA 1
ATOM 812 C C . THR A 1 102 ? 10.933 0.346 -12.501 1.00 95.00 102 THR A C 1
ATOM 814 O O . THR A 1 102 ? 11.509 -0.586 -13.055 1.00 95.00 102 THR A O 1
ATOM 817 N N . ILE A 1 103 ? 10.989 1.595 -12.975 1.00 93.38 103 ILE A N 1
ATOM 818 C CA . ILE A 1 103 ? 11.796 1.963 -14.150 1.00 93.38 103 ILE A CA 1
ATOM 819 C C . ILE A 1 103 ? 13.285 1.717 -13.887 1.00 93.38 103 ILE A C 1
ATOM 821 O O . ILE A 1 103 ? 13.974 1.171 -14.745 1.00 93.38 103 ILE A O 1
ATOM 825 N N . LEU A 1 104 ? 13.790 2.080 -12.705 1.00 94.19 104 LEU A N 1
ATOM 826 C CA . LEU A 1 104 ? 15.191 1.849 -12.347 1.00 94.19 104 LEU A CA 1
ATOM 827 C C . LEU A 1 104 ? 15.514 0.351 -12.284 1.00 94.19 104 LEU A C 1
ATOM 829 O O . LEU A 1 104 ? 16.537 -0.078 -12.812 1.00 94.19 104 LEU A O 1
ATOM 833 N N . VAL A 1 105 ? 14.624 -0.451 -11.697 1.00 94.06 105 VAL A N 1
ATOM 834 C CA . VAL A 1 105 ? 14.749 -1.915 -11.669 1.00 94.06 105 VAL A CA 1
ATOM 835 C C . VAL A 1 105 ? 14.709 -2.497 -13.081 1.00 94.06 105 VAL A C 1
ATOM 837 O O . VAL A 1 105 ? 15.529 -3.354 -13.395 1.00 94.06 105 VAL A O 1
ATOM 840 N N . LEU A 1 106 ? 13.815 -2.014 -13.950 1.00 90.38 106 LEU A N 1
ATOM 841 C CA . LEU A 1 106 ? 13.750 -2.445 -15.346 1.00 90.38 106 LEU A CA 1
ATOM 842 C C . LEU A 1 106 ? 15.054 -2.119 -16.086 1.00 90.38 106 LEU A C 1
ATOM 844 O O . LEU A 1 106 ? 15.592 -2.971 -16.783 1.00 90.38 106 LEU A O 1
ATOM 848 N N . LEU A 1 107 ? 15.604 -0.918 -15.899 1.00 88.56 107 LEU A N 1
ATOM 849 C CA . LEU A 1 107 ? 16.889 -0.537 -16.488 1.00 88.56 107 LEU A CA 1
ATOM 850 C C . LEU A 1 107 ? 18.031 -1.416 -15.981 1.00 88.56 107 LEU A C 1
ATOM 852 O O . LEU A 1 107 ? 18.849 -1.861 -16.780 1.00 88.56 107 LEU A O 1
ATOM 856 N N . LEU A 1 108 ? 18.077 -1.696 -14.677 1.00 90.81 108 LEU A N 1
ATOM 857 C CA . LEU A 1 108 ? 19.077 -2.589 -14.095 1.00 90.81 108 LEU A CA 1
ATOM 858 C C . LEU A 1 108 ? 18.952 -4.013 -14.652 1.00 90.81 108 LEU A C 1
ATOM 860 O O . LEU A 1 108 ? 19.955 -4.645 -14.965 1.00 90.81 108 LEU A O 1
ATOM 864 N N . TYR A 1 109 ? 17.726 -4.512 -14.802 1.00 89.31 109 TYR A N 1
ATOM 865 C CA . TYR A 1 109 ? 17.453 -5.816 -15.401 1.00 89.31 109 TYR A CA 1
ATOM 866 C C . TYR A 1 109 ? 17.981 -5.889 -16.839 1.00 89.31 109 TYR A C 1
ATOM 868 O O . TYR A 1 109 ? 18.680 -6.832 -17.202 1.00 89.31 109 TYR A O 1
ATOM 876 N N . LEU A 1 110 ? 17.719 -4.857 -17.642 1.00 86.62 110 LEU A N 1
ATOM 877 C CA . LEU A 1 110 ? 18.164 -4.801 -19.033 1.00 86.62 110 LEU A CA 1
ATOM 878 C C . LEU A 1 110 ? 19.684 -4.684 -19.158 1.00 86.62 110 LEU A C 1
ATOM 880 O O . LEU A 1 110 ? 20.277 -5.359 -19.993 1.00 86.62 110 LEU A O 1
ATOM 884 N N . THR A 1 111 ? 20.329 -3.877 -18.316 1.00 84.88 111 THR A N 1
ATOM 885 C CA . THR A 1 111 ? 21.787 -3.686 -18.367 1.00 84.88 111 THR A CA 1
ATOM 886 C C . THR A 1 111 ? 22.564 -4.903 -17.871 1.00 84.88 111 THR A C 1
ATOM 888 O O . THR A 1 111 ? 23.706 -5.094 -18.282 1.00 84.88 111 THR A O 1
ATOM 891 N N . THR A 1 112 ? 21.965 -5.727 -17.007 1.00 86.81 112 THR A N 1
ATOM 892 C CA . THR A 1 112 ? 22.611 -6.923 -16.445 1.00 86.81 112 THR A CA 1
ATOM 893 C C . THR A 1 112 ? 22.362 -8.188 -17.262 1.00 86.81 112 THR A C 1
ATOM 895 O O . THR A 1 112 ? 23.305 -8.950 -17.459 1.00 86.81 112 THR A O 1
ATOM 898 N N . LEU A 1 113 ? 21.136 -8.423 -17.748 1.00 84.38 113 LEU A N 1
ATOM 899 C CA . LEU A 1 113 ? 20.802 -9.635 -18.511 1.00 84.38 113 LEU A CA 1
ATOM 900 C C . LEU A 1 113 ? 20.932 -9.477 -20.027 1.00 84.38 113 LEU A C 1
ATOM 902 O O . LEU A 1 113 ? 21.130 -10.485 -20.700 1.00 84.38 113 LEU A O 1
ATOM 906 N N . HIS A 1 114 ? 20.819 -8.256 -20.553 1.00 78.75 114 HIS A N 1
ATOM 907 C CA . HIS A 1 114 ? 20.866 -7.994 -21.993 1.00 78.75 114 HIS A CA 1
ATOM 908 C C . HIS A 1 114 ? 21.867 -6.891 -22.379 1.00 78.75 114 HIS A C 1
ATOM 910 O O . HIS A 1 114 ? 21.492 -5.918 -23.050 1.00 78.75 114 HIS A O 1
ATOM 916 N N . PRO A 1 115 ? 23.150 -7.007 -21.981 1.00 77.94 115 PRO A N 1
ATOM 917 C CA . PRO A 1 115 ? 24.180 -6.030 -22.342 1.00 77.94 115 PRO A CA 1
ATOM 918 C C . PRO A 1 115 ? 24.395 -5.908 -23.861 1.00 77.94 115 PRO A C 1
ATOM 920 O O . PRO A 1 115 ? 24.924 -4.903 -24.330 1.00 77.94 115 PRO A O 1
ATOM 923 N N . GLU A 1 116 ? 23.987 -6.913 -24.637 1.00 81.81 116 GLU A N 1
ATOM 924 C CA . GLU A 1 116 ? 24.063 -6.942 -26.096 1.00 81.81 116 GLU A CA 1
ATOM 925 C C . GLU A 1 116 ? 23.059 -6.017 -26.802 1.00 81.81 116 GLU A C 1
ATOM 927 O O . GLU A 1 116 ? 23.254 -5.681 -27.972 1.00 81.81 116 GLU A O 1
ATOM 932 N N . LEU A 1 117 ? 21.986 -5.598 -26.122 1.00 79.56 117 LEU A N 1
ATOM 933 C CA . LEU A 1 117 ? 20.943 -4.771 -26.722 1.00 79.56 117 LEU A CA 1
ATOM 934 C C . LEU A 1 117 ? 21.296 -3.286 -26.636 1.00 79.56 117 LEU A C 1
ATOM 936 O O . LEU A 1 117 ? 21.553 -2.748 -25.559 1.00 79.56 117 LEU A O 1
ATOM 940 N N . ASN A 1 118 ? 21.208 -2.586 -27.767 1.00 82.06 118 ASN A N 1
ATOM 941 C CA . ASN A 1 118 ? 21.334 -1.128 -27.801 1.00 82.06 118 ASN A CA 1
ATOM 942 C C . ASN A 1 118 ? 20.095 -0.479 -27.131 1.00 82.06 118 ASN A C 1
ATOM 944 O O . ASN A 1 118 ? 18.990 -0.993 -27.321 1.00 82.06 118 ASN A O 1
ATOM 948 N N . PRO A 1 119 ? 20.208 0.641 -26.388 1.00 78.88 119 PRO A N 1
ATOM 949 C CA . PRO A 1 119 ? 19.086 1.348 -25.759 1.00 78.88 119 PRO A CA 1
ATOM 950 C C . PRO A 1 119 ? 17.797 1.462 -26.592 1.00 78.88 119 PRO A C 1
ATOM 952 O O . PRO A 1 119 ? 16.701 1.270 -26.072 1.00 78.88 119 PRO A O 1
ATOM 955 N N . THR A 1 120 ? 17.898 1.724 -27.897 1.00 81.88 120 THR A N 1
ATOM 956 C CA . THR A 1 120 ? 16.726 1.807 -28.788 1.00 81.88 120 THR A CA 1
ATOM 957 C C . THR A 1 120 ? 16.026 0.460 -28.984 1.00 81.88 120 THR A C 1
ATOM 959 O O . THR A 1 120 ? 14.799 0.407 -29.044 1.00 81.88 120 THR A O 1
ATOM 962 N N . GLN A 1 121 ? 16.783 -0.637 -29.035 1.00 83.75 121 GLN A N 1
ATOM 963 C CA . GLN A 1 121 ? 16.249 -1.998 -29.116 1.00 83.75 121 GLN A CA 1
ATOM 964 C C . GLN A 1 121 ? 15.624 -2.427 -27.788 1.00 83.75 121 GLN A C 1
ATOM 966 O O . GLN A 1 121 ? 14.564 -3.046 -27.790 1.00 83.75 121 GLN A O 1
ATOM 971 N N . GLN A 1 122 ? 16.232 -2.041 -26.663 1.00 81.94 122 GLN A N 1
ATOM 972 C CA . GLN A 1 122 ? 15.680 -2.283 -25.328 1.00 81.94 122 GLN A CA 1
ATOM 973 C C . GLN A 1 122 ? 14.309 -1.612 -25.159 1.00 81.94 122 GLN A C 1
ATOM 975 O O . GLN A 1 122 ? 13.351 -2.256 -24.737 1.00 81.94 122 GLN A O 1
ATOM 980 N N . ILE A 1 123 ? 14.195 -0.342 -25.564 1.00 80.19 123 ILE A N 1
ATOM 981 C CA . ILE A 1 123 ? 12.935 0.413 -25.529 1.00 80.19 123 ILE A CA 1
ATOM 982 C C . ILE A 1 123 ? 11.894 -0.196 -26.473 1.00 80.19 123 ILE A C 1
ATOM 984 O O . ILE A 1 123 ? 10.722 -0.246 -26.121 1.00 80.19 123 ILE A O 1
ATOM 988 N N . GLY A 1 124 ? 12.300 -0.680 -27.651 1.00 82.75 124 GLY A N 1
ATOM 989 C CA . GLY A 1 124 ? 11.391 -1.348 -28.585 1.00 82.75 124 GLY A CA 1
ATOM 990 C C . GLY A 1 124 ? 10.838 -2.674 -28.050 1.00 82.75 124 GLY A C 1
ATOM 991 O O . GLY A 1 124 ? 9.641 -2.927 -28.163 1.00 82.75 124 GLY A O 1
ATOM 992 N N . LEU A 1 125 ? 11.690 -3.503 -27.440 1.00 86.88 125 LEU A N 1
ATOM 993 C CA . LEU A 1 125 ? 11.314 -4.816 -26.897 1.00 86.88 125 LEU A CA 1
ATOM 994 C C . LEU A 1 125 ? 10.453 -4.713 -25.630 1.00 86.88 125 LEU A C 1
ATOM 996 O O . LEU A 1 125 ? 9.508 -5.482 -25.480 1.00 86.88 125 LEU A O 1
ATOM 1000 N N . TYR A 1 126 ? 10.752 -3.750 -24.755 1.00 87.75 126 TYR A N 1
ATOM 1001 C CA . TYR A 1 126 ? 10.079 -3.556 -23.462 1.00 87.75 126 TYR A CA 1
ATOM 1002 C C . TYR A 1 126 ? 9.183 -2.309 -23.442 1.00 87.75 126 TYR A C 1
ATOM 1004 O O . TYR A 1 126 ? 8.940 -1.701 -22.396 1.00 87.75 126 TYR A O 1
ATOM 1012 N N . TRP A 1 127 ? 8.693 -1.901 -24.616 1.00 90.31 127 TRP A N 1
ATOM 1013 C CA . TRP A 1 127 ? 7.896 -0.686 -24.789 1.00 90.31 127 TRP A CA 1
ATOM 1014 C C . TRP A 1 127 ? 6.661 -0.672 -23.889 1.00 90.31 127 TRP A C 1
ATOM 1016 O O . TRP A 1 127 ? 6.357 0.332 -23.246 1.00 90.31 127 TRP A O 1
ATOM 1026 N N . ARG A 1 128 ? 5.948 -1.800 -23.824 1.00 91.81 128 ARG A N 1
ATOM 1027 C CA . ARG A 1 128 ? 4.705 -1.920 -23.058 1.00 91.81 128 ARG A CA 1
ATOM 1028 C C . ARG A 1 128 ? 4.959 -1.738 -21.565 1.00 91.81 128 ARG A C 1
ATOM 1030 O O . ARG A 1 128 ? 4.222 -1.005 -20.915 1.00 91.81 128 ARG A O 1
ATOM 1037 N N . GLU A 1 129 ? 5.988 -2.387 -21.036 1.00 91.69 129 GLU A N 1
ATOM 1038 C CA . GLU A 1 129 ? 6.383 -2.319 -19.631 1.00 91.69 129 GLU A CA 1
ATOM 1039 C C . GLU A 1 129 ? 6.819 -0.895 -19.272 1.00 91.69 129 GLU A C 1
ATOM 1041 O O . GLU A 1 129 ? 6.382 -0.345 -18.260 1.00 91.69 129 GLU A O 1
ATOM 1046 N N . TYR A 1 130 ? 7.599 -0.256 -20.147 1.00 90.44 130 TYR A N 1
ATOM 1047 C CA . TYR A 1 130 ? 8.025 1.128 -19.966 1.00 90.44 130 TYR A CA 1
ATOM 1048 C C . TYR A 1 130 ? 6.836 2.096 -19.932 1.00 90.44 130 TYR A C 1
ATOM 1050 O O . TYR A 1 130 ? 6.699 2.882 -18.994 1.00 90.44 130 TYR A O 1
ATOM 1058 N N . VAL A 1 131 ? 5.934 2.007 -20.917 1.00 93.44 131 VAL A N 1
ATOM 1059 C CA . VAL A 1 131 ? 4.713 2.824 -20.969 1.00 93.44 131 VAL A CA 1
ATOM 1060 C C . VAL A 1 131 ? 3.857 2.590 -19.729 1.00 93.44 131 VAL A C 1
ATOM 1062 O O . VAL A 1 131 ? 3.382 3.553 -19.133 1.00 93.44 131 VAL A O 1
ATOM 1065 N N . TRP A 1 132 ? 3.705 1.340 -19.292 1.00 94.25 132 TRP A N 1
ATOM 1066 C CA . TRP A 1 132 ? 2.926 1.008 -18.103 1.00 94.25 132 TRP A CA 1
ATOM 1067 C C . TRP A 1 132 ? 3.466 1.694 -16.843 1.00 94.25 132 TRP A C 1
ATOM 1069 O O . TRP A 1 132 ? 2.708 2.347 -16.121 1.00 94.25 132 TRP A O 1
ATOM 1079 N N . PHE A 1 133 ? 4.777 1.611 -16.595 1.00 93.50 133 PHE A N 1
ATOM 1080 C CA . PHE A 1 133 ? 5.390 2.251 -15.430 1.00 93.50 133 PHE A CA 1
ATOM 1081 C C . PHE A 1 133 ? 5.313 3.776 -15.502 1.00 93.50 133 PHE A C 1
ATOM 1083 O O . PHE A 1 133 ? 4.969 4.418 -14.509 1.00 93.50 133 PHE A O 1
ATOM 1090 N N . VAL A 1 134 ? 5.543 4.365 -16.677 1.00 93.94 134 VAL A N 1
ATOM 1091 C CA . VAL A 1 134 ? 5.404 5.814 -16.869 1.00 93.94 134 VAL A CA 1
ATOM 1092 C C . VAL A 1 134 ? 3.962 6.265 -16.626 1.00 93.94 134 VAL A C 1
ATOM 1094 O O . VAL A 1 134 ? 3.746 7.232 -15.898 1.00 93.94 134 VAL A O 1
ATOM 1097 N N . CYS A 1 135 ? 2.961 5.556 -17.154 1.00 95.25 135 CYS A N 1
ATOM 1098 C CA . CYS A 1 135 ? 1.548 5.863 -16.921 1.00 95.25 135 CYS A CA 1
ATOM 1099 C C . CYS A 1 135 ? 1.176 5.801 -15.432 1.00 95.25 135 CYS A C 1
ATOM 1101 O O . CYS A 1 135 ? 0.420 6.650 -14.948 1.00 95.25 135 CYS A O 1
ATOM 1103 N N . LEU A 1 136 ? 1.737 4.846 -14.686 1.00 95.00 136 LEU A N 1
ATOM 1104 C CA . LEU A 1 136 ? 1.556 4.750 -13.237 1.00 95.00 136 LEU A CA 1
ATOM 1105 C C . LEU A 1 136 ? 2.117 5.996 -12.530 1.00 95.00 136 LEU A C 1
ATOM 1107 O O . LEU A 1 136 ? 1.437 6.596 -11.694 1.00 95.00 136 LEU A O 1
ATOM 1111 N N . GLY A 1 137 ? 3.309 6.449 -12.923 1.00 94.81 137 GLY A N 1
ATOM 1112 C CA . GLY A 1 137 ? 3.920 7.670 -12.394 1.00 94.81 137 GLY A CA 1
ATOM 1113 C C . GLY A 1 137 ? 3.136 8.935 -12.729 1.00 94.81 137 GLY A C 1
ATOM 1114 O O . GLY A 1 137 ? 2.879 9.761 -11.852 1.00 94.81 137 GLY A O 1
ATOM 1115 N N . VAL A 1 138 ? 2.684 9.060 -13.978 1.00 96.12 138 VAL A N 1
ATOM 1116 C CA . VAL A 1 138 ? 1.831 10.167 -14.435 1.00 96.12 138 VAL A CA 1
ATOM 1117 C C . VAL A 1 138 ? 0.537 10.211 -13.623 1.00 96.12 138 VAL A C 1
ATOM 1119 O O . VAL A 1 138 ? 0.154 11.278 -13.150 1.00 96.12 138 VAL A O 1
ATOM 1122 N N . THR A 1 139 ? -0.090 9.061 -13.370 1.00 95.62 139 THR A N 1
ATOM 1123 C CA . THR A 1 139 ? -1.283 8.964 -12.513 1.00 95.62 139 THR A CA 1
ATOM 1124 C C . THR A 1 139 ? -1.007 9.505 -11.108 1.00 95.62 139 THR A C 1
ATOM 1126 O O . THR A 1 139 ? -1.777 10.318 -10.597 1.00 95.62 139 THR A O 1
ATOM 1129 N N . GLY A 1 140 ? 0.126 9.132 -10.503 1.00 93.25 140 GLY A N 1
ATOM 1130 C CA . GLY A 1 140 ? 0.557 9.674 -9.212 1.00 93.25 140 GLY A CA 1
ATOM 1131 C C . GLY A 1 140 ? 0.747 11.195 -9.231 1.00 93.25 140 GLY A C 1
ATOM 1132 O O . GLY A 1 140 ? 0.260 11.892 -8.338 1.00 93.25 140 GLY A O 1
ATOM 1133 N N . MET A 1 141 ? 1.374 11.730 -10.283 1.00 94.31 141 MET A N 1
ATOM 1134 C CA . MET A 1 141 ? 1.548 13.177 -10.471 1.00 94.31 141 MET A CA 1
ATOM 1135 C C . MET A 1 141 ? 0.212 13.907 -10.641 1.00 94.31 141 MET A C 1
ATOM 1137 O O . MET A 1 141 ? 0.041 14.988 -10.082 1.00 94.31 141 MET A O 1
ATOM 1141 N N . PHE A 1 142 ? -0.761 13.320 -11.343 1.00 94.50 142 PHE A N 1
ATOM 1142 C CA . PHE A 1 142 ? -2.110 13.883 -11.459 1.00 94.50 142 PHE A CA 1
ATOM 1143 C C . PHE A 1 142 ? -2.836 13.922 -10.112 1.00 94.50 142 PHE A C 1
ATOM 1145 O O . PHE A 1 142 ? -3.454 14.936 -9.786 1.00 94.50 142 PHE A O 1
ATOM 1152 N N . ILE A 1 143 ? -2.731 12.861 -9.305 1.00 91.62 143 ILE A N 1
ATOM 1153 C CA . ILE A 1 143 ? -3.299 12.827 -7.949 1.00 91.62 143 ILE A CA 1
ATOM 1154 C C . ILE A 1 143 ? -2.691 13.949 -7.098 1.00 91.62 143 ILE A C 1
ATOM 1156 O O . ILE A 1 143 ? -3.425 14.715 -6.473 1.00 91.62 143 ILE A O 1
ATOM 1160 N N . LEU A 1 144 ? -1.364 14.102 -7.123 1.00 91.94 144 LEU A N 1
ATOM 1161 C CA . LEU A 1 144 ? -0.669 15.171 -6.402 1.00 91.94 144 LEU A CA 1
ATOM 1162 C C . LEU A 1 144 ? -1.057 16.563 -6.908 1.00 91.94 144 LEU A C 1
ATOM 1164 O O . LEU A 1 144 ? -1.353 17.444 -6.103 1.00 91.94 144 LEU A O 1
ATOM 1168 N N . GLY A 1 145 ? -1.100 16.759 -8.226 1.00 89.31 145 GLY A N 1
ATOM 1169 C CA . GLY A 1 145 ? -1.497 18.022 -8.846 1.00 89.31 145 GLY A CA 1
ATOM 1170 C C . GLY A 1 145 ? -2.918 18.420 -8.459 1.00 89.31 145 GLY A C 1
ATOM 1171 O O . GLY A 1 145 ? -3.162 19.568 -8.082 1.00 89.31 145 GLY A O 1
ATOM 1172 N N . ARG A 1 146 ? -3.847 17.457 -8.453 1.00 89.00 146 ARG A N 1
ATOM 1173 C CA . ARG A 1 146 ? -5.222 17.672 -7.995 1.00 89.00 146 ARG A CA 1
ATOM 1174 C C . ARG A 1 146 ? -5.265 18.113 -6.532 1.00 89.00 146 ARG A C 1
ATOM 1176 O O . ARG A 1 146 ? -5.952 19.076 -6.209 1.00 89.00 146 ARG A O 1
ATOM 1183 N N . GLU A 1 147 ? -4.524 17.448 -5.647 1.00 88.00 147 GLU A N 1
ATOM 1184 C CA . GLU A 1 147 ? -4.490 17.801 -4.220 1.00 88.00 147 GLU A CA 1
ATOM 1185 C C . GLU A 1 147 ? -3.725 19.108 -3.933 1.00 88.00 147 GLU A C 1
ATOM 1187 O O . GLU A 1 147 ? -3.983 19.761 -2.917 1.00 88.00 147 GLU A O 1
ATOM 1192 N N . ALA A 1 148 ? -2.806 19.524 -4.809 1.00 84.00 148 ALA A N 1
ATOM 1193 C CA . ALA A 1 148 ? -2.126 20.816 -4.727 1.00 84.00 148 ALA A CA 1
ATOM 1194 C C . ALA A 1 148 ? -3.055 21.976 -5.122 1.00 84.00 148 ALA A C 1
ATOM 1196 O O . ALA A 1 148 ? -3.075 22.998 -4.440 1.00 84.00 148 ALA A O 1
ATOM 1197 N N . MET A 1 149 ? -3.855 21.795 -6.179 1.00 84.50 149 MET A N 1
ATOM 1198 C CA . MET A 1 149 ? -4.823 22.791 -6.660 1.00 84.50 149 MET A CA 1
ATOM 1199 C C . MET A 1 149 ? -6.094 22.876 -5.804 1.00 84.50 149 MET A C 1
ATOM 1201 O O . MET A 1 149 ? -6.825 23.863 -5.880 1.00 84.50 149 MET A O 1
ATOM 1205 N N . ARG A 1 150 ? -6.373 21.861 -4.978 1.00 80.00 150 ARG A N 1
ATOM 1206 C CA . ARG A 1 150 ? -7.548 21.842 -4.106 1.00 80.00 150 ARG A CA 1
ATOM 1207 C C . ARG A 1 150 ? -7.440 22.920 -3.027 1.00 80.00 150 ARG A C 1
ATOM 1209 O O . ARG A 1 150 ? -6.550 22.881 -2.173 1.00 80.00 150 ARG A O 1
ATOM 1216 N N . GLN A 1 151 ? -8.381 23.862 -3.041 1.00 75.56 151 GLN A N 1
ATOM 12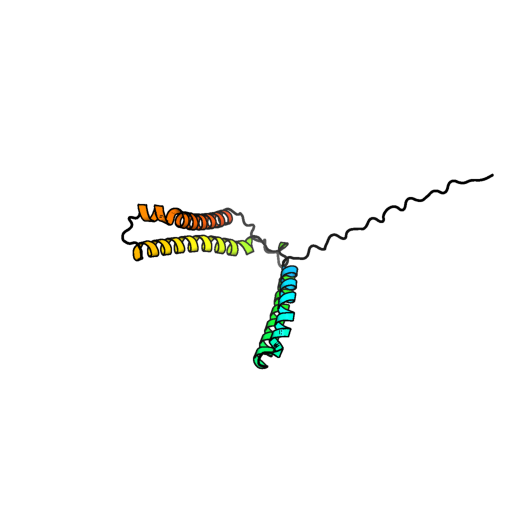17 C CA . GLN A 1 151 ? -8.581 24.783 -1.930 1.00 75.56 151 GLN A CA 1
ATOM 1218 C C . GLN A 1 151 ? -9.119 23.984 -0.750 1.00 75.56 151 GLN A C 1
ATOM 1220 O O . GLN A 1 151 ? -10.104 23.263 -0.886 1.00 75.56 151 GLN A O 1
ATOM 1225 N N . VAL A 1 152 ? -8.441 24.069 0.392 1.00 69.81 152 VAL A N 1
ATOM 1226 C CA . VAL A 1 152 ? -8.907 23.400 1.601 1.00 69.81 152 VAL A CA 1
ATOM 1227 C C . VAL A 1 152 ? -9.315 24.446 2.608 1.00 69.81 152 VAL A C 1
ATOM 1229 O O . VAL A 1 152 ? -8.479 25.212 3.094 1.00 69.81 152 VAL A O 1
ATOM 1232 N N . GLU A 1 153 ? -10.605 24.472 2.916 1.00 66.25 153 GLU A N 1
ATOM 1233 C CA . GLU A 1 153 ? -11.116 25.238 4.037 1.00 66.25 153 GLU A CA 1
ATOM 1234 C C . GLU A 1 153 ? -10.569 24.606 5.318 1.00 66.25 153 GLU A C 1
ATOM 1236 O O . GLU A 1 153 ? -10.891 23.472 5.672 1.00 66.25 153 GLU A O 1
ATOM 1241 N N . LYS A 1 154 ? -9.664 25.319 5.999 1.00 62.03 154 LYS A N 1
ATOM 1242 C CA . LYS A 1 154 ? -9.232 24.910 7.337 1.00 62.03 154 LYS A CA 1
ATOM 1243 C C . LYS A 1 154 ? -10.463 24.917 8.246 1.00 62.03 154 LYS A C 1
ATOM 1245 O O . LYS A 1 154 ? -11.162 25.935 8.261 1.00 62.03 154 LYS A O 1
ATOM 1250 N N . PRO A 1 155 ? -10.698 23.861 9.043 1.00 61.56 155 PRO A N 1
ATOM 1251 C CA . PRO A 1 155 ? -11.791 23.869 10.001 1.00 61.56 155 PRO A CA 1
ATOM 1252 C C . PRO A 1 155 ? -11.639 25.087 10.918 1.00 61.56 155 PRO A C 1
ATOM 1254 O O . PRO A 1 155 ? -10.591 25.299 11.543 1.00 61.56 155 PRO A O 1
ATOM 1257 N N . ARG A 1 156 ? -12.672 25.937 10.961 1.00 59.31 156 ARG A N 1
ATOM 1258 C CA . ARG A 1 156 ? -12.750 27.025 11.939 1.00 59.31 156 ARG A CA 1
ATOM 1259 C C . ARG A 1 156 ? -12.791 26.368 13.315 1.00 59.31 156 ARG A C 1
ATOM 1261 O O . ARG A 1 156 ? -13.712 25.612 13.600 1.00 59.31 156 ARG A O 1
ATOM 1268 N N . LYS A 1 157 ? -11.793 26.648 14.162 1.00 55.78 157 LYS A N 1
ATOM 1269 C CA . LYS A 1 157 ? -11.831 26.267 15.580 1.00 55.78 157 LYS A CA 1
ATOM 1270 C C . LYS A 1 157 ? -13.152 26.768 16.163 1.00 55.78 157 LYS A C 1
ATOM 1272 O O . LYS A 1 157 ? -13.374 27.980 16.181 1.00 55.78 157 LYS A O 1
ATOM 1277 N N . SER A 1 158 ? -14.013 25.861 16.618 1.00 55.00 158 SER A N 1
ATOM 1278 C CA . SER A 1 158 ? -15.159 26.251 17.431 1.00 55.00 158 SER A CA 1
ATOM 1279 C C . SER A 1 158 ? -14.628 26.945 18.694 1.00 55.00 158 SER A C 1
ATOM 1281 O O . SER A 1 158 ? -13.653 26.473 19.294 1.00 55.00 158 SER A O 1
ATOM 1283 N N . PRO A 1 159 ? -15.183 28.102 19.093 1.00 51.97 159 PRO A N 1
ATOM 1284 C CA . PRO A 1 159 ? -14.847 28.676 20.383 1.00 51.97 159 PRO A CA 1
ATOM 1285 C C . PRO A 1 159 ? -15.320 27.693 21.458 1.00 51.97 159 PRO A C 1
ATOM 1287 O O . PRO A 1 159 ? -16.489 27.309 21.478 1.00 51.97 159 PRO A O 1
ATOM 1290 N N . LYS A 1 160 ? -14.392 27.251 22.315 1.00 53.31 160 LYS A N 1
ATOM 1291 C CA . LYS A 1 160 ? -14.712 26.474 23.519 1.00 53.31 160 LYS A CA 1
ATOM 1292 C C . LYS A 1 160 ? -15.797 27.224 24.299 1.00 53.31 160 LYS A C 1
ATOM 1294 O O . LYS A 1 160 ? -15.610 28.408 24.583 1.00 53.31 160 LYS A O 1
ATOM 1299 N N . ARG A 1 161 ? -16.900 26.542 24.601 1.00 43.75 161 ARG A N 1
ATOM 1300 C CA . ARG A 1 161 ? -17.929 27.008 25.531 1.00 43.75 161 ARG A CA 1
ATOM 1301 C C . ARG A 1 161 ? -17.673 26.401 26.900 1.00 43.75 161 ARG A C 1
ATOM 1303 O O . ARG A 1 161 ? -17.223 25.234 26.924 1.00 43.75 161 ARG A O 1
#

Organism: NCBI:txid371196

Sequence (161 aa):
MDFEPKDNAEETPEDLEFAEPQKRKPLEILRDTEAFLRRPTVGAIVPIVSPELSKRIEEASFIAEDTLSELAEIDFDQISDWELRPARIKIGLSFVGFSALTILVLLLYLTTLHPELNPTQQIGLYWREYVWFVCLGVTGMFILGREAMRQVEKPRKSPKR

Secondary structure (DSSP, 8-state):
-----------PPP-----PPP---HHHHHHHHHHHHHHHHHHHHTTTS-HHHHHHHHHHHHHHHHHHHHHHH--GGGS-HHHHHHHHHHHHHHHHHHHHHHHHHHHHHHHHH-TTS-HHHHHHHTHHHHHHHHHHHHHHHHHHHHHHH----PPPPPPP-